Protein AF-A0A3A5V3U9-F1 (afdb_monomer_lite)

Sequence (106 aa):
MSIRIDMHNLTNVIGVVDAALELADHHSVRFIVGQGVSSSRQPELRAKVLQRIEEKVNVSRRKRSAKSIEVSPEPTVKYVDQQRKINRAILILLPIFSFFAWLEMR

pLDDT: mean 90.98, std 7.72, range [61.06, 97.0]

Radius of gyration: 20.02 Å; chains: 1; bounding box: 52×37×43 Å

Foldseek 3Di:
DEAEDEQPPDPCSLVVLVVVVVVQQPHKYKYFQAQLDPPDPHNCSVVVSVVSCPVPDDPVQWDDDNGIIIGHHDCPPVNVVVVVVVVVVCVVVVVVVVVVVVVVVD

Secondary structure (DSSP, 8-state):
-EEEEE-TT-S-HHHHHHHHHHHTTTSEEEEE-----TTSSSTTHHHHHHHHHHHHS-GGGEEE-SSEEEEPPP--HHHHHHHHHHHHHHHHHHHHHHHHHHHHT-

Structure (mmCIF, N/CA/C/O backbone):
data_AF-A0A3A5V3U9-F1
#
_entry.id   AF-A0A3A5V3U9-F1
#
loop_
_atom_site.group_PDB
_atom_site.id
_atom_site.type_symbol
_atom_site.label_atom_id
_atom_site.label_alt_id
_atom_site.label_comp_id
_atom_site.label_asym_id
_atom_site.label_entity_id
_atom_site.label_seq_id
_atom_site.pdbx_PDB_ins_code
_atom_site.Cartn_x
_atom_site.Cartn_y
_atom_site.Cartn_z
_atom_site.occupancy
_atom_site.B_iso_or_equiv
_atom_site.auth_seq_id
_atom_site.auth_comp_id
_atom_site.auth_asym_id
_atom_site.auth_atom_id
_atom_site.pdbx_PDB_model_num
ATOM 1 N N . MET A 1 1 ? -4.698 5.216 -13.455 1.00 61.06 1 MET A N 1
ATOM 2 C CA . MET A 1 1 ? -5.761 5.774 -12.588 1.00 61.06 1 MET A CA 1
ATOM 3 C C . MET A 1 1 ? -5.468 5.356 -11.155 1.00 61.06 1 MET A C 1
ATOM 5 O O . MET A 1 1 ? -4.997 4.240 -10.969 1.00 61.06 1 MET A O 1
ATOM 9 N N . SER A 1 2 ? -5.656 6.246 -10.176 1.00 83.38 2 SER A N 1
ATOM 10 C CA . SER A 1 2 ? -5.443 5.932 -8.756 1.00 83.38 2 SER A CA 1
ATOM 11 C C . SER A 1 2 ? -6.764 6.055 -8.006 1.00 83.38 2 SER A C 1
ATOM 13 O O . SER A 1 2 ? -7.430 7.085 -8.100 1.00 83.38 2 SER A O 1
ATOM 15 N N . ILE A 1 3 ? -7.146 4.995 -7.299 1.00 93.25 3 ILE A N 1
ATOM 16 C CA . ILE A 1 3 ? -8.371 4.919 -6.504 1.00 93.25 3 ILE A CA 1
ATOM 17 C C . ILE A 1 3 ? -8.048 5.405 -5.096 1.00 93.25 3 ILE A C 1
ATOM 19 O O . ILE A 1 3 ? -7.104 4.927 -4.473 1.00 93.25 3 ILE A O 1
ATOM 23 N N . ARG A 1 4 ? -8.827 6.354 -4.577 1.00 95.69 4 ARG A N 1
ATOM 24 C CA . ARG A 1 4 ? -8.670 6.878 -3.217 1.00 95.69 4 ARG A CA 1
ATOM 25 C C . ARG A 1 4 ? -9.848 6.439 -2.359 1.00 95.69 4 ARG A C 1
ATOM 27 O O . ARG A 1 4 ? -10.984 6.741 -2.703 1.00 95.69 4 ARG A O 1
ATOM 34 N N . ILE A 1 5 ? -9.563 5.791 -1.234 1.00 95.75 5 ILE A N 1
ATOM 35 C CA . ILE A 1 5 ? -10.575 5.286 -0.300 1.00 95.75 5 ILE A CA 1
ATOM 36 C C . ILE A 1 5 ? -10.361 5.957 1.053 1.00 95.75 5 ILE A C 1
ATOM 38 O O . ILE A 1 5 ? -9.282 5.844 1.641 1.00 95.75 5 ILE A O 1
ATOM 42 N N . ASP A 1 6 ? -11.370 6.683 1.533 1.00 95.56 6 ASP A N 1
ATOM 43 C CA . ASP A 1 6 ? -11.368 7.194 2.902 1.00 95.56 6 ASP A CA 1
ATOM 44 C C . ASP A 1 6 ? -11.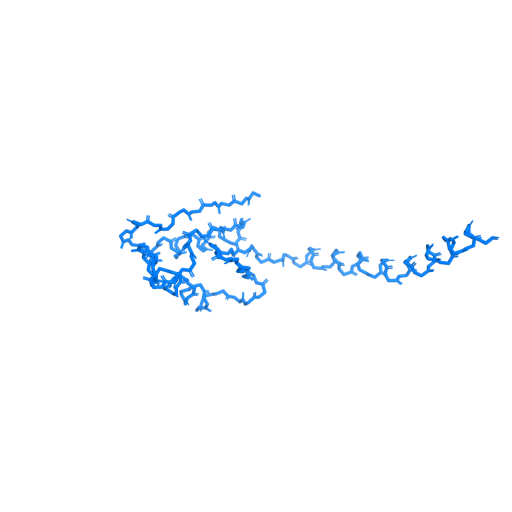786 6.088 3.868 1.00 95.56 6 ASP A C 1
ATOM 46 O O . ASP A 1 6 ? -12.853 5.498 3.715 1.00 95.56 6 ASP A O 1
ATOM 50 N N . MET A 1 7 ? -10.916 5.777 4.829 1.00 96.19 7 MET A N 1
ATOM 51 C CA . MET A 1 7 ? -11.123 4.658 5.744 1.00 96.19 7 MET A CA 1
ATOM 52 C C . MET A 1 7 ? -11.801 5.072 7.052 1.00 96.19 7 MET A C 1
ATOM 54 O O . MET A 1 7 ? -12.164 4.209 7.854 1.00 96.19 7 MET A O 1
ATOM 58 N N . HIS A 1 8 ? -11.955 6.374 7.299 1.00 94.12 8 HIS A N 1
ATOM 59 C CA . HIS A 1 8 ? -12.517 6.851 8.555 1.00 94.12 8 HIS A CA 1
ATOM 60 C C . HIS A 1 8 ? -14.009 6.527 8.647 1.00 94.12 8 HIS A C 1
ATOM 62 O O . HIS A 1 8 ? -14.750 6.634 7.674 1.00 94.12 8 HIS A O 1
ATOM 68 N N . ASN A 1 9 ? -14.459 6.172 9.851 1.00 92.31 9 ASN A N 1
ATOM 69 C CA . ASN A 1 9 ? -15.847 5.785 10.151 1.00 92.31 9 ASN A CA 1
ATOM 70 C C . ASN A 1 9 ? -16.352 4.510 9.444 1.00 92.31 9 ASN A C 1
ATOM 72 O O . ASN A 1 9 ? -17.526 4.173 9.586 1.00 92.31 9 ASN A O 1
ATOM 76 N N . LEU A 1 10 ? -15.498 3.773 8.726 1.00 93.69 10 LEU A N 1
ATOM 77 C CA . LEU A 1 10 ? -15.875 2.467 8.194 1.00 93.69 10 LEU A CA 1
ATOM 78 C C . LEU A 1 10 ? -16.086 1.467 9.334 1.00 93.69 10 LEU A C 1
ATOM 80 O O . LEU A 1 10 ? -15.250 1.332 10.227 1.00 93.69 10 LEU A O 1
ATOM 84 N N . THR A 1 11 ? -17.185 0.720 9.267 1.00 91.88 11 THR A N 1
ATOM 85 C CA . THR A 1 11 ? -17.503 -0.349 10.224 1.00 91.88 11 THR A CA 1
ATOM 86 C C . THR A 1 11 ? -16.720 -1.629 9.926 1.00 91.88 11 THR A C 1
ATOM 88 O O . THR A 1 11 ? -16.242 -2.289 10.845 1.00 91.88 11 THR A O 1
ATOM 91 N N . ASN A 1 12 ? -16.510 -1.948 8.642 1.00 95.25 12 ASN A N 1
ATOM 92 C CA . ASN A 1 12 ? -15.741 -3.109 8.185 1.00 95.25 12 ASN A CA 1
ATOM 93 C C . ASN A 1 12 ? -14.448 -2.701 7.457 1.00 95.25 12 ASN A C 1
ATOM 95 O O . ASN A 1 12 ? -14.317 -2.844 6.243 1.00 95.25 12 ASN A O 1
ATOM 99 N N . VAL A 1 13 ? -13.471 -2.195 8.214 1.00 95.38 13 VAL A N 1
ATOM 100 C CA . VAL A 1 13 ? -12.165 -1.768 7.677 1.00 95.38 13 VAL A CA 1
ATOM 101 C C . VAL A 1 13 ? -11.451 -2.901 6.931 1.00 95.38 13 VAL A C 1
ATOM 103 O O . VAL A 1 13 ? -10.936 -2.679 5.841 1.00 95.38 13 VAL A O 1
ATOM 106 N N . ILE A 1 14 ? -11.423 -4.113 7.498 1.00 96.06 14 ILE A N 1
ATOM 107 C CA . ILE A 1 14 ? -10.674 -5.243 6.924 1.00 96.06 14 ILE A CA 1
ATOM 108 C C . ILE A 1 14 ? -11.305 -5.715 5.614 1.00 96.06 14 ILE A C 1
ATOM 110 O O . ILE A 1 14 ? -10.585 -5.895 4.639 1.00 96.06 14 ILE A O 1
ATOM 114 N N . GLY A 1 15 ? -12.633 -5.844 5.566 1.00 96.31 15 GLY A N 1
ATOM 115 C CA . GLY A 1 15 ? -13.340 -6.230 4.345 1.00 96.31 15 GLY A CA 1
ATOM 116 C C . GLY A 1 15 ? -13.142 -5.226 3.211 1.00 96.31 15 GLY A C 1
ATOM 117 O O . GLY A 1 15 ? -12.932 -5.628 2.071 1.00 96.31 15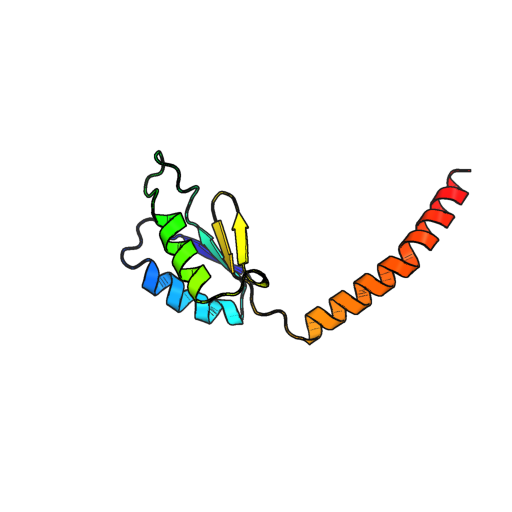 GLY A O 1
ATOM 118 N N . VAL A 1 16 ? -13.127 -3.924 3.521 1.00 96.44 16 VAL A N 1
ATOM 119 C CA . VAL A 1 16 ? -12.834 -2.888 2.517 1.00 96.44 16 VAL A CA 1
ATOM 120 C C . VAL A 1 16 ? -11.391 -2.973 2.032 1.00 96.44 16 VAL A C 1
ATOM 122 O O . VAL A 1 16 ? -11.165 -2.865 0.831 1.00 96.44 16 VAL A O 1
ATOM 125 N N . VAL A 1 17 ? -10.416 -3.192 2.923 1.00 96.81 17 VAL A N 1
ATOM 126 C CA . VAL A 1 17 ? -9.021 -3.412 2.505 1.00 96.81 17 VAL A CA 1
ATOM 127 C C . VAL A 1 17 ? -8.930 -4.632 1.595 1.00 96.81 17 VAL A C 1
ATOM 129 O O . VAL A 1 17 ? -8.328 -4.537 0.534 1.00 96.81 17 VAL A O 1
ATOM 132 N N . ASP A 1 18 ? -9.560 -5.744 1.963 1.00 96.25 18 ASP A N 1
ATOM 133 C CA . ASP A 1 18 ? -9.505 -6.985 1.193 1.00 96.25 18 ASP A CA 1
ATOM 134 C C . ASP A 1 18 ? -10.087 -6.828 -0.214 1.00 96.25 18 ASP A C 1
ATOM 136 O O . ASP A 1 18 ? -9.400 -7.147 -1.181 1.00 96.25 18 ASP A O 1
ATOM 140 N N . ALA A 1 19 ? -11.284 -6.252 -0.339 1.00 94.88 19 ALA A N 1
ATOM 141 C CA . ALA A 1 19 ? -11.898 -5.986 -1.640 1.00 94.88 19 ALA A CA 1
ATOM 142 C C . ALA A 1 19 ? -11.086 -4.977 -2.470 1.00 94.88 19 ALA A C 1
ATOM 144 O O . ALA A 1 19 ? -10.941 -5.101 -3.683 1.00 94.88 19 ALA A O 1
ATOM 145 N N . ALA A 1 20 ? -10.519 -3.961 -1.820 1.00 94.81 20 ALA A N 1
ATOM 146 C CA . ALA A 1 20 ? -9.713 -2.959 -2.500 1.00 94.81 20 ALA A CA 1
ATOM 147 C C . ALA A 1 20 ? -8.356 -3.503 -2.972 1.00 94.81 20 ALA A C 1
ATOM 149 O O . ALA A 1 20 ? -7.807 -2.996 -3.948 1.00 94.81 20 ALA A O 1
ATOM 150 N N . LEU A 1 21 ? -7.808 -4.523 -2.306 1.00 94.25 21 LEU A N 1
ATOM 151 C CA . LEU A 1 21 ? -6.574 -5.175 -2.739 1.00 94.25 21 LEU A CA 1
ATOM 152 C C . LEU A 1 21 ? -6.752 -5.946 -4.052 1.00 94.25 21 LEU A C 1
ATOM 154 O O . LEU A 1 21 ? -5.815 -5.961 -4.840 1.00 94.25 21 LEU A O 1
ATOM 158 N N . GLU A 1 22 ? -7.940 -6.482 -4.342 1.00 92.44 22 GLU A N 1
ATOM 159 C CA . GLU A 1 22 ? -8.238 -7.080 -5.657 1.00 92.44 22 GLU A CA 1
ATOM 160 C C . GLU A 1 22 ? -8.154 -6.029 -6.777 1.00 92.44 22 GLU A C 1
ATOM 162 O O . GLU A 1 22 ? -7.592 -6.261 -7.845 1.00 92.44 22 GLU A O 1
ATOM 167 N N . LEU A 1 23 ? -8.626 -4.807 -6.509 1.00 90.69 23 LEU A N 1
ATOM 168 C CA . LEU A 1 23 ? -8.480 -3.680 -7.440 1.00 90.69 23 LEU A CA 1
ATOM 169 C C . LEU A 1 23 ? -7.021 -3.222 -7.571 1.00 90.69 23 LEU A C 1
ATOM 171 O O . LEU A 1 23 ? -6.634 -2.652 -8.599 1.00 90.69 23 LEU A O 1
ATOM 175 N N . ALA A 1 24 ? -6.213 -3.468 -6.536 1.00 90.19 24 ALA A N 1
ATOM 176 C CA . ALA A 1 24 ? -4.819 -3.060 -6.477 1.00 90.19 24 ALA A CA 1
ATOM 177 C C . ALA A 1 24 ? -3.908 -3.846 -7.429 1.00 90.19 24 ALA A C 1
ATOM 179 O O . ALA A 1 24 ? -2.749 -3.467 -7.589 1.00 90.19 24 ALA A O 1
ATOM 180 N N . ASP A 1 25 ? -4.409 -4.899 -8.079 1.00 85.56 25 ASP A N 1
ATOM 181 C CA . ASP A 1 25 ? -3.694 -5.625 -9.133 1.00 85.56 25 ASP A CA 1
ATOM 182 C C . ASP A 1 25 ? -3.747 -4.909 -10.487 1.00 85.56 25 ASP A C 1
ATOM 184 O O . ASP A 1 25 ? -2.848 -5.064 -11.315 1.00 85.56 25 ASP A O 1
ATOM 188 N N . HIS A 1 26 ? -4.746 -4.048 -10.693 1.00 86.62 26 HIS A N 1
ATOM 189 C CA . HIS A 1 26 ? -4.928 -3.309 -11.944 1.00 86.62 26 HIS A CA 1
ATOM 190 C C . HIS A 1 26 ? -4.691 -1.803 -11.794 1.00 86.62 26 HIS A C 1
ATOM 192 O O . HIS A 1 26 ? -4.293 -1.125 -12.749 1.00 86.62 26 HIS A O 1
ATOM 198 N N . HIS A 1 27 ? -4.934 -1.251 -10.607 1.00 89.81 27 HIS A N 1
ATOM 199 C CA . HIS A 1 27 ? -4.892 0.185 -10.351 1.00 89.81 27 HIS A CA 1
ATOM 200 C C . HIS A 1 27 ? -4.182 0.489 -9.035 1.00 89.81 27 HIS A C 1
ATOM 202 O O . HIS A 1 27 ? -4.212 -0.304 -8.108 1.00 89.81 27 HIS A O 1
ATOM 208 N N . SER A 1 28 ? -3.557 1.660 -8.910 1.00 92.25 28 SER A N 1
ATOM 209 C CA . SER A 1 28 ? -2.989 2.058 -7.617 1.00 92.25 28 SER A CA 1
ATOM 210 C C . SER A 1 28 ? -4.110 2.441 -6.656 1.00 92.25 28 SER A C 1
ATOM 212 O O . SER A 1 28 ? -4.895 3.340 -6.960 1.00 92.25 28 SER A O 1
ATOM 214 N N . VAL A 1 29 ? -4.160 1.824 -5.480 1.00 96.00 29 VAL A N 1
ATOM 215 C CA . VAL A 1 29 ? -5.168 2.103 -4.452 1.00 96.00 29 VAL A CA 1
ATOM 216 C C . VAL A 1 29 ? -4.524 2.815 -3.271 1.00 96.00 29 VAL A C 1
ATOM 218 O O . VAL A 1 29 ? -3.546 2.342 -2.702 1.00 96.00 29 VAL A O 1
ATOM 221 N N . ARG A 1 30 ? -5.083 3.959 -2.875 1.00 96.75 30 ARG A N 1
ATOM 222 C CA . ARG A 1 30 ? -4.624 4.782 -1.756 1.00 96.75 30 ARG A CA 1
ATOM 223 C C . ARG A 1 30 ? -5.668 4.816 -0.646 1.00 96.75 30 ARG A C 1
ATOM 225 O O . ARG A 1 30 ? -6.712 5.454 -0.778 1.00 96.75 30 ARG A O 1
ATOM 232 N N . PHE A 1 31 ? -5.323 4.213 0.482 1.00 97.00 31 PHE A N 1
ATOM 233 C CA . PHE A 1 31 ? -6.098 4.209 1.716 1.00 97.00 31 PHE A CA 1
ATOM 234 C C . PHE A 1 31 ? -5.769 5.447 2.554 1.00 97.00 31 PHE A C 1
ATOM 236 O O . PHE A 1 31 ? -4.606 5.689 2.896 1.00 97.00 31 PHE A O 1
ATOM 243 N N . ILE A 1 32 ? -6.779 6.243 2.903 1.00 96.75 32 ILE A N 1
ATOM 244 C CA . ILE A 1 32 ? -6.634 7.419 3.767 1.00 96.75 32 ILE A CA 1
ATOM 245 C C . ILE A 1 32 ? -6.955 7.013 5.200 1.00 96.75 32 ILE A C 1
ATOM 247 O O . ILE A 1 32 ? -8.101 6.733 5.530 1.00 96.75 32 ILE A O 1
ATOM 251 N N . VAL A 1 33 ? -5.922 6.975 6.041 1.00 95.88 33 VAL A N 1
ATOM 252 C CA . VAL A 1 33 ? -5.974 6.389 7.397 1.00 95.88 33 VAL A CA 1
ATOM 253 C C . VAL A 1 33 ? -5.517 7.353 8.495 1.00 95.88 33 VAL A C 1
ATOM 255 O O . VAL A 1 33 ? -5.494 6.999 9.669 1.00 95.88 33 VAL A O 1
ATOM 258 N N . GLY A 1 34 ? -5.097 8.565 8.118 1.00 93.19 34 GLY A N 1
ATOM 259 C CA . GLY A 1 34 ? -4.553 9.544 9.056 1.00 93.19 34 GLY A CA 1
ATOM 260 C C . GLY A 1 34 ? -3.152 9.186 9.573 1.00 93.19 34 GLY A C 1
ATOM 261 O O . GLY A 1 34 ? -2.457 8.318 9.032 1.00 93.19 34 GLY A O 1
ATOM 262 N N . GLN A 1 35 ? -2.704 9.922 10.595 1.00 91.94 35 GLN A N 1
ATOM 263 C CA . GLN A 1 35 ? -1.360 9.772 11.169 1.00 91.94 35 GLN A CA 1
ATOM 264 C C . GLN A 1 35 ? -1.255 8.632 12.188 1.00 91.94 35 GLN A C 1
ATOM 266 O O . GLN A 1 35 ? -0.159 8.124 12.391 1.00 91.94 35 GLN A O 1
ATOM 271 N N . GLY A 1 36 ? -2.370 8.199 12.786 1.00 89.69 36 GLY A N 1
ATOM 272 C CA . GLY A 1 36 ? -2.368 7.137 13.798 1.00 89.69 36 GLY A CA 1
ATOM 273 C C . GLY A 1 36 ? -1.721 7.544 15.128 1.00 89.69 36 GLY A C 1
ATOM 274 O O . GLY A 1 36 ? -1.243 6.690 15.863 1.00 89.69 36 GLY A O 1
ATOM 275 N N . VAL A 1 37 ? -1.664 8.845 15.430 1.00 91.75 37 VAL A N 1
ATOM 276 C CA . VAL A 1 37 ? -1.200 9.359 16.732 1.00 91.75 37 VAL A CA 1
ATOM 277 C C . VAL A 1 37 ? -2.325 9.297 17.765 1.00 91.75 37 VAL A C 1
ATOM 279 O O . VAL A 1 37 ? -3.494 9.335 17.381 1.00 91.75 37 VAL A O 1
ATOM 282 N N . SER A 1 38 ? -1.994 9.257 19.058 1.00 89.25 38 SER A N 1
ATOM 283 C CA . SER A 1 38 ? -2.965 9.149 20.166 1.00 89.25 38 SER A CA 1
ATOM 284 C C . SER A 1 38 ? -4.037 10.245 20.171 1.00 89.25 38 SER A C 1
ATOM 286 O O . SER A 1 38 ? -5.161 9.992 20.585 1.00 89.25 38 SER A O 1
ATOM 288 N N . SER A 1 39 ? -3.724 11.437 19.654 1.00 89.50 39 SER A N 1
ATOM 289 C CA . SER A 1 39 ? -4.669 12.552 19.498 1.00 89.50 39 SER A CA 1
ATOM 290 C C . SER A 1 39 ? -5.605 12.434 18.284 1.00 89.50 39 SER A C 1
ATOM 292 O O . SER A 1 39 ? -6.452 13.299 18.068 1.00 89.50 39 SER A O 1
ATOM 294 N N . SER A 1 40 ? -5.460 11.394 17.457 1.00 88.12 40 SER A N 1
ATOM 295 C CA . SER A 1 40 ? -6.322 11.168 16.291 1.00 88.12 40 SER A CA 1
ATOM 296 C C . SER A 1 40 ? -7.699 10.663 16.716 1.00 88.12 40 SER A C 1
ATOM 298 O O . SER A 1 40 ? -7.830 9.952 17.704 1.00 88.12 40 SER A O 1
ATOM 300 N N . ARG A 1 41 ? -8.727 10.914 15.896 1.00 87.50 41 ARG A N 1
ATOM 301 C CA . ARG A 1 41 ? -10.077 10.362 16.117 1.00 87.50 41 ARG A CA 1
ATOM 302 C C . ARG A 1 41 ? -10.107 8.825 16.130 1.00 87.50 41 ARG A C 1
ATOM 304 O O . ARG A 1 41 ? -10.922 8.239 16.829 1.00 87.50 41 ARG A O 1
ATOM 311 N N . GLN A 1 42 ? -9.250 8.180 15.333 1.00 92.00 42 GLN A N 1
ATOM 312 C CA . GLN A 1 42 ? -9.121 6.719 15.247 1.00 92.00 42 GLN A CA 1
ATOM 313 C C . GLN A 1 42 ? -7.631 6.322 15.182 1.00 92.00 42 GLN A C 1
ATOM 315 O O . GLN A 1 42 ? -7.125 6.038 14.094 1.00 92.00 42 GLN A O 1
ATOM 320 N N . PRO A 1 43 ? -6.895 6.334 16.311 1.00 92.12 43 PRO A N 1
ATOM 321 C CA . PRO A 1 43 ? -5.443 6.108 16.325 1.00 92.12 43 PRO A CA 1
ATOM 322 C C . PRO A 1 43 ? -5.029 4.738 15.766 1.00 92.12 43 PRO A C 1
ATOM 324 O O . PRO A 1 43 ? -4.044 4.622 15.040 1.00 92.12 43 PRO A O 1
ATOM 327 N N . GLU A 1 44 ? -5.830 3.707 16.032 1.00 94.31 44 GLU A N 1
ATOM 328 C CA . GLU A 1 44 ? -5.543 2.317 15.653 1.00 94.31 44 GLU A CA 1
ATOM 329 C C . GLU A 1 44 ? -5.770 2.017 14.164 1.00 94.31 44 GLU A C 1
ATOM 331 O O . GLU A 1 44 ? -5.251 1.029 13.640 1.00 94.31 44 GLU A O 1
ATOM 336 N N . LEU A 1 45 ? -6.521 2.871 13.454 1.00 95.50 45 LEU A N 1
ATOM 337 C CA . LEU A 1 45 ? -6.932 2.638 12.065 1.00 95.50 45 LEU A CA 1
ATOM 338 C C . LEU A 1 45 ? -5.729 2.399 11.150 1.00 95.50 45 LEU A C 1
ATOM 340 O O . LEU A 1 45 ? -5.719 1.468 10.344 1.00 95.50 45 LEU A O 1
ATOM 344 N N . ARG A 1 46 ? -4.694 3.230 11.303 1.00 95.38 46 ARG A N 1
ATOM 345 C CA . ARG A 1 46 ? -3.476 3.145 10.500 1.00 95.38 46 ARG A CA 1
ATOM 346 C C . ARG A 1 46 ? -2.764 1.813 10.703 1.00 95.38 46 ARG A C 1
ATOM 348 O O . ARG A 1 46 ? -2.389 1.192 9.714 1.00 95.38 46 ARG A O 1
ATOM 355 N N . ALA A 1 47 ? -2.582 1.391 11.953 1.00 95.00 47 ALA A N 1
ATOM 356 C CA . ALA A 1 47 ? -1.903 0.141 12.277 1.00 95.00 47 ALA A CA 1
ATOM 357 C C . ALA A 1 47 ? -2.686 -1.063 11.740 1.00 95.00 47 ALA A C 1
ATOM 359 O O . ALA A 1 47 ? -2.111 -1.913 11.067 1.00 95.00 47 ALA A O 1
ATOM 360 N N . LYS A 1 48 ? -4.011 -1.071 11.930 1.00 95.75 48 LYS A N 1
ATOM 361 C CA . LYS A 1 48 ? -4.902 -2.142 11.467 1.00 95.75 48 LYS A CA 1
ATOM 362 C C . LYS A 1 48 ? -4.884 -2.314 9.945 1.00 95.75 48 LYS A C 1
ATOM 364 O O . LYS A 1 48 ? -4.756 -3.428 9.447 1.00 95.75 48 LYS A O 1
ATOM 369 N N . VAL A 1 49 ? -4.985 -1.210 9.201 1.00 96.69 49 VAL A N 1
ATOM 370 C CA . VAL A 1 49 ? -4.911 -1.227 7.728 1.00 96.69 49 VAL A CA 1
ATOM 371 C C . VAL A 1 49 ? -3.517 -1.642 7.265 1.00 96.69 49 VAL A C 1
ATOM 373 O O . VAL A 1 49 ? -3.390 -2.447 6.345 1.00 96.69 49 VAL A O 1
ATOM 376 N N . LEU A 1 50 ? -2.470 -1.117 7.906 1.00 95.81 50 LEU A N 1
ATOM 377 C CA . LEU A 1 50 ? -1.097 -1.431 7.542 1.00 95.81 50 LEU A CA 1
ATOM 378 C C . LEU A 1 50 ? -0.788 -2.917 7.725 1.00 95.81 50 LEU A C 1
ATOM 380 O O . LEU A 1 50 ? -0.316 -3.536 6.779 1.00 95.81 50 LEU A O 1
ATOM 384 N N . GLN A 1 51 ? -1.098 -3.477 8.894 1.00 96.50 51 GLN A N 1
ATOM 385 C CA . GLN A 1 51 ? -0.885 -4.889 9.200 1.00 96.50 51 GLN A CA 1
ATOM 386 C C . GLN A 1 51 ? -1.590 -5.779 8.174 1.00 96.50 51 GLN A C 1
ATOM 388 O O . GLN A 1 51 ? -0.978 -6.680 7.605 1.00 96.50 51 GLN A O 1
ATOM 393 N N . ARG A 1 52 ? -2.851 -5.463 7.851 1.00 96.44 52 ARG A N 1
ATOM 394 C CA . ARG A 1 52 ? -3.617 -6.244 6.879 1.00 96.44 52 ARG A CA 1
ATOM 395 C C . ARG A 1 52 ? -3.011 -6.219 5.474 1.00 96.44 52 ARG A C 1
ATOM 397 O O . ARG A 1 52 ? -2.982 -7.240 4.793 1.00 96.44 52 ARG A O 1
ATOM 404 N N . ILE A 1 53 ? -2.521 -5.060 5.035 1.00 96.00 53 ILE A N 1
ATOM 405 C CA . ILE A 1 53 ? -1.814 -4.934 3.753 1.00 96.00 53 ILE A CA 1
ATOM 406 C C . ILE A 1 53 ? -0.484 -5.694 3.805 1.00 96.00 53 ILE A C 1
ATOM 408 O O . ILE A 1 53 ? -0.085 -6.303 2.814 1.00 96.00 53 ILE A O 1
ATOM 412 N N . GLU A 1 54 ? 0.216 -5.661 4.939 1.00 95.00 54 GLU A N 1
ATOM 413 C CA . GLU A 1 54 ? 1.519 -6.303 5.087 1.00 95.00 54 GLU A CA 1
ATOM 414 C C . GLU A 1 54 ? 1.469 -7.829 4.982 1.00 95.00 54 GLU A C 1
ATOM 416 O O . GLU A 1 54 ? 2.398 -8.407 4.424 1.00 95.00 54 GLU A O 1
ATOM 421 N N . GLU A 1 55 ? 0.379 -8.451 5.432 1.00 95.31 55 GLU A N 1
ATOM 422 C CA . GLU A 1 55 ? 0.130 -9.895 5.312 1.00 95.31 55 GLU A CA 1
ATOM 423 C C . GLU A 1 55 ? -0.022 -10.370 3.860 1.00 95.31 55 GLU A C 1
ATOM 425 O O . GLU A 1 55 ? 0.267 -11.524 3.552 1.00 95.31 55 GLU A O 1
ATOM 430 N N . LYS A 1 56 ? -0.507 -9.498 2.968 1.00 92.62 56 LYS A N 1
ATOM 431 C CA . LYS A 1 56 ? -0.921 -9.872 1.606 1.00 92.62 56 LYS A CA 1
ATOM 432 C C . LYS A 1 56 ? -0.032 -9.312 0.504 1.00 92.62 56 LYS A C 1
ATOM 434 O O . LYS A 1 56 ? 0.005 -9.862 -0.590 1.00 92.62 56 LYS A O 1
ATOM 439 N N . VAL A 1 57 ? 0.649 -8.197 0.760 1.00 92.38 57 VAL A N 1
ATOM 440 C CA . VAL A 1 57 ? 1.317 -7.411 -0.280 1.00 92.38 57 VAL A CA 1
ATOM 441 C C . VAL A 1 57 ? 2.788 -7.209 0.056 1.00 92.38 57 VAL A C 1
ATOM 443 O O . VAL A 1 57 ? 3.138 -6.712 1.129 1.00 92.38 57 VAL A O 1
ATOM 446 N N . ASN A 1 58 ? 3.661 -7.512 -0.906 1.00 89.75 58 ASN A N 1
ATOM 447 C CA . ASN A 1 58 ? 5.104 -7.303 -0.793 1.00 89.75 58 ASN A CA 1
ATOM 448 C C . ASN A 1 58 ? 5.461 -5.807 -0.645 1.00 89.75 58 ASN A C 1
ATOM 450 O O . ASN A 1 58 ? 4.800 -4.930 -1.201 1.00 89.75 58 ASN A O 1
ATOM 454 N N . VAL A 1 59 ? 6.548 -5.503 0.071 1.00 88.75 59 VAL A N 1
ATOM 455 C CA . VAL A 1 59 ? 7.037 -4.138 0.316 1.00 88.75 59 VAL A CA 1
ATOM 456 C C . VAL A 1 59 ? 7.250 -3.314 -0.948 1.00 88.75 59 VAL A C 1
ATOM 458 O O . VAL A 1 59 ? 6.962 -2.122 -0.925 1.00 88.75 59 VAL A O 1
ATOM 461 N N . SER A 1 60 ? 7.663 -3.936 -2.053 1.00 86.50 60 SER A N 1
ATOM 462 C CA . SER A 1 60 ? 7.911 -3.258 -3.332 1.00 86.50 60 SER A CA 1
ATOM 463 C C . SER A 1 60 ? 6.671 -2.583 -3.930 1.00 86.50 60 SER A C 1
ATOM 465 O O . SER A 1 60 ? 6.800 -1.585 -4.635 1.00 86.50 60 SER A O 1
ATOM 467 N N . ARG A 1 61 ? 5.470 -3.092 -3.629 1.00 89.12 61 ARG A N 1
ATOM 468 C CA . ARG A 1 61 ? 4.190 -2.540 -4.102 1.00 89.12 61 ARG A CA 1
ATOM 469 C C . ARG A 1 61 ? 3.601 -1.496 -3.155 1.00 89.12 61 ARG A C 1
ATOM 471 O O . ARG A 1 61 ? 2.605 -0.867 -3.495 1.00 89.12 61 ARG A O 1
ATOM 478 N N . ARG A 1 62 ? 4.170 -1.313 -1.960 1.00 93.06 62 ARG A N 1
ATOM 479 C CA . ARG A 1 62 ? 3.594 -0.474 -0.899 1.00 93.06 62 ARG A CA 1
ATOM 480 C C . ARG A 1 62 ? 4.324 0.860 -0.813 1.00 93.06 62 ARG A C 1
ATOM 482 O O . ARG A 1 62 ? 5.542 0.901 -0.677 1.00 93.06 62 ARG A O 1
ATOM 489 N N . LYS A 1 63 ? 3.579 1.960 -0.758 1.00 93.06 63 LYS A N 1
ATOM 490 C CA . LYS A 1 63 ? 4.110 3.294 -0.464 1.00 93.06 63 LYS A CA 1
ATOM 491 C C . LYS A 1 63 ? 3.389 3.885 0.739 1.00 93.06 63 LYS A C 1
ATOM 493 O O . LYS A 1 63 ? 2.166 3.945 0.782 1.00 93.06 63 LYS A O 1
ATOM 498 N N . ARG A 1 64 ? 4.148 4.332 1.738 1.00 93.38 64 ARG A N 1
ATOM 499 C CA . ARG A 1 64 ? 3.598 4.939 2.958 1.00 93.38 64 ARG A CA 1
ATOM 500 C C . ARG A 1 64 ? 3.796 6.444 2.916 1.00 93.38 64 ARG A C 1
ATOM 502 O O . ARG A 1 64 ? 4.857 6.928 2.540 1.00 93.38 64 ARG A O 1
ATOM 509 N N . SER A 1 65 ? 2.779 7.175 3.342 1.00 93.75 65 SER A N 1
ATOM 510 C CA . SER A 1 65 ? 2.837 8.611 3.590 1.00 93.75 65 SER A CA 1
ATOM 511 C C . SER A 1 65 ? 2.328 8.907 5.003 1.00 93.75 65 SER A C 1
ATOM 513 O O . SER A 1 65 ? 1.779 8.035 5.685 1.00 93.75 65 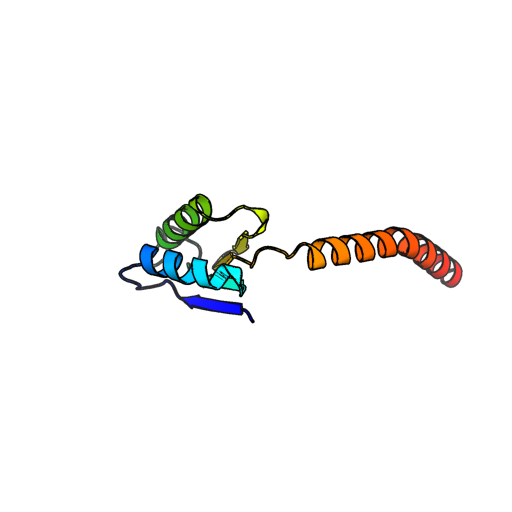SER A O 1
ATOM 515 N N . ALA A 1 66 ? 2.482 10.147 5.462 1.00 90.69 66 ALA A N 1
ATOM 516 C CA . ALA A 1 66 ? 2.067 10.566 6.797 1.00 90.69 66 ALA A CA 1
ATOM 517 C C . ALA A 1 66 ? 0.577 10.300 7.069 1.00 90.69 66 A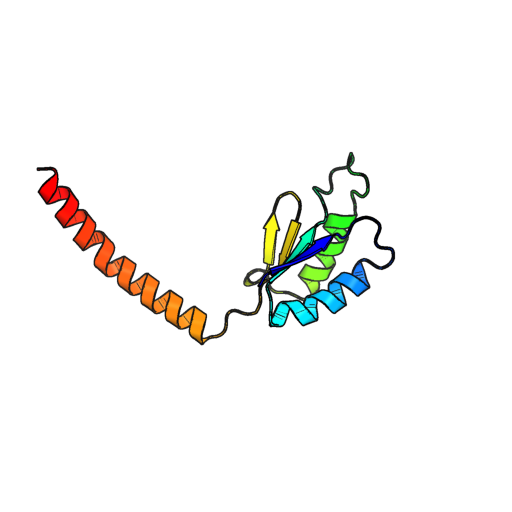LA A C 1
ATOM 519 O O . ALA A 1 66 ? 0.227 9.949 8.185 1.00 90.69 66 ALA A O 1
ATOM 520 N N . LYS A 1 67 ? -0.301 10.413 6.062 1.00 94.00 67 LYS A N 1
ATOM 521 C CA . LYS A 1 67 ? -1.763 10.251 6.227 1.00 94.00 67 LYS A CA 1
ATOM 522 C C . LYS A 1 67 ? -2.391 9.143 5.378 1.00 94.00 67 LYS A C 1
ATOM 524 O O . LYS A 1 67 ? -3.611 8.993 5.373 1.00 94.00 67 LYS A O 1
ATOM 529 N N . SER A 1 68 ? -1.584 8.403 4.622 1.00 95.88 68 SER A N 1
ATOM 530 C CA . SER A 1 68 ? -2.091 7.392 3.695 1.00 95.88 68 SER A CA 1
ATOM 531 C C . SER A 1 68 ? -1.135 6.225 3.500 1.00 95.88 68 SER A C 1
ATOM 533 O O . SER A 1 68 ? 0.071 6.342 3.736 1.00 95.88 68 SER A O 1
ATOM 535 N N . ILE A 1 69 ? -1.704 5.109 3.062 1.00 96.19 69 ILE A N 1
ATOM 536 C CA . ILE A 1 69 ? -0.990 3.911 2.632 1.00 96.19 69 ILE A CA 1
ATOM 537 C C . ILE A 1 69 ? -1.463 3.622 1.210 1.00 96.19 69 ILE A C 1
ATOM 539 O O . ILE A 1 69 ? -2.661 3.570 0.957 1.00 96.19 69 ILE A O 1
ATOM 543 N N . GLU A 1 70 ? -0.535 3.491 0.276 1.00 95.56 70 GLU A N 1
ATOM 544 C CA . GLU A 1 70 ? -0.813 3.242 -1.133 1.00 95.56 70 GLU A CA 1
ATOM 545 C C . GLU A 1 70 ? -0.257 1.882 -1.543 1.00 95.56 70 GLU A C 1
ATOM 547 O O . GLU A 1 70 ? 0.851 1.513 -1.151 1.00 95.56 70 GLU A O 1
ATOM 552 N N . VAL A 1 71 ? -1.041 1.145 -2.321 1.00 95.31 71 VAL A N 1
ATOM 553 C CA . VAL A 1 71 ? -0.672 -0.133 -2.917 1.00 95.31 71 VAL A CA 1
ATOM 554 C C . VAL A 1 71 ? -0.753 0.019 -4.426 1.00 95.31 71 VAL A C 1
ATOM 556 O O . VAL A 1 71 ? -1.797 0.369 -4.969 1.00 95.31 71 VAL A O 1
ATOM 559 N N . SER A 1 72 ? 0.366 -0.215 -5.092 1.00 91.69 72 SER A N 1
ATOM 560 C CA . SER A 1 72 ? 0.478 -0.173 -6.544 1.00 91.69 72 SER A CA 1
ATOM 561 C C . SER A 1 72 ? 0.274 -1.562 -7.157 1.00 91.69 72 SER A C 1
ATOM 563 O O . SER A 1 72 ? 0.556 -2.571 -6.496 1.00 91.69 72 SER A O 1
ATOM 565 N N . PRO A 1 73 ? -0.147 -1.624 -8.433 1.00 88.12 73 PRO A N 1
ATOM 566 C CA . PRO A 1 73 ? -0.167 -2.871 -9.187 1.00 88.12 73 PRO A CA 1
ATOM 567 C C . PRO A 1 73 ? 1.221 -3.484 -9.273 1.00 88.12 73 PRO A C 1
ATOM 569 O O . PRO A 1 73 ? 2.237 -2.792 -9.130 1.00 88.12 73 PRO A O 1
ATOM 572 N N . GLU A 1 74 ? 1.264 -4.797 -9.493 1.00 82.56 74 GLU A N 1
ATOM 573 C CA . GLU A 1 74 ? 2.534 -5.450 -9.772 1.00 82.56 74 GLU A CA 1
ATOM 574 C C . GLU A 1 74 ? 3.165 -4.818 -11.008 1.00 82.56 74 GLU A C 1
ATOM 576 O O . GLU A 1 74 ? 2.508 -4.701 -12.050 1.00 82.56 74 GLU A O 1
ATOM 581 N N . PRO A 1 75 ? 4.431 -4.375 -10.914 1.00 70.62 75 PRO A N 1
ATOM 582 C CA . PRO A 1 75 ? 5.114 -3.862 -12.077 1.00 70.62 75 PRO A CA 1
ATOM 583 C C . PRO A 1 75 ? 5.203 -5.004 -13.086 1.00 70.62 75 PRO A C 1
ATOM 585 O O . PRO A 1 75 ? 5.885 -6.003 -12.863 1.00 70.62 75 PRO A O 1
ATOM 588 N N . THR A 1 76 ? 4.488 -4.870 -14.202 1.00 67.44 76 THR A N 1
ATOM 589 C CA . THR A 1 76 ? 4.560 -5.849 -15.283 1.00 67.44 76 THR A CA 1
ATOM 590 C C . THR A 1 76 ? 6.016 -5.966 -15.730 1.00 67.44 76 THR A C 1
ATOM 592 O O . THR A 1 76 ? 6.707 -4.951 -15.828 1.00 67.44 76 THR A O 1
ATOM 595 N N . VAL A 1 77 ? 6.472 -7.177 -16.066 1.00 65.38 77 VAL A N 1
ATOM 596 C CA . VAL A 1 77 ? 7.846 -7.443 -16.546 1.00 65.38 77 VAL A CA 1
ATOM 597 C C . VAL A 1 77 ? 8.283 -6.427 -17.614 1.00 65.38 77 VAL A C 1
ATOM 599 O O . VAL A 1 77 ? 9.379 -5.878 -17.552 1.00 65.38 77 VAL A O 1
ATOM 602 N N . LYS A 1 78 ? 7.362 -6.051 -18.515 1.00 62.53 78 LYS A N 1
ATOM 603 C CA . LYS A 1 78 ? 7.576 -5.016 -19.541 1.00 62.53 78 LYS A CA 1
ATOM 604 C C . LYS A 1 78 ? 8.005 -3.654 -18.977 1.00 62.53 78 LYS A C 1
ATOM 606 O O . LYS A 1 78 ? 8.891 -3.025 -19.549 1.00 62.53 78 LYS A O 1
ATOM 611 N N . TYR A 1 79 ? 7.394 -3.195 -17.886 1.00 69.06 79 TYR A N 1
ATOM 612 C CA . TYR A 1 79 ? 7.716 -1.904 -17.271 1.00 69.06 79 TYR A CA 1
ATOM 613 C C . TYR A 1 79 ? 9.081 -1.945 -16.577 1.00 69.06 79 TYR A C 1
ATOM 615 O O . TYR A 1 79 ? 9.875 -1.015 -16.705 1.00 69.06 79 TYR A O 1
ATOM 623 N N . VAL A 1 80 ? 9.391 -3.053 -15.896 1.00 74.25 80 VAL A N 1
ATOM 624 C CA . VAL A 1 80 ? 10.698 -3.261 -15.252 1.00 74.25 80 VAL A CA 1
ATOM 625 C C . VAL A 1 80 ? 11.819 -3.251 -16.292 1.00 74.25 80 VAL A C 1
ATOM 627 O O . VAL A 1 80 ? 12.823 -2.558 -16.120 1.00 74.25 80 VAL A O 1
ATOM 630 N N . ASP A 1 81 ? 11.626 -3.953 -17.408 1.00 76.38 81 ASP A N 1
ATOM 631 C CA . ASP A 1 81 ? 12.603 -4.002 -18.495 1.00 76.38 81 ASP A CA 1
ATOM 632 C C . ASP A 1 81 ? 12.783 -2.643 -19.179 1.00 76.38 81 ASP A C 1
ATOM 634 O O . ASP A 1 81 ? 13.910 -2.250 -19.496 1.00 76.38 81 ASP A O 1
ATOM 638 N N . GLN A 1 82 ? 11.696 -1.893 -19.380 1.00 80.06 82 GLN A N 1
ATOM 639 C CA . GLN A 1 82 ? 11.759 -0.524 -19.895 1.00 80.06 82 GLN A CA 1
ATOM 640 C C . GLN A 1 82 ? 12.527 0.399 -18.947 1.00 80.06 82 GLN A C 1
ATOM 642 O O . GLN A 1 82 ? 13.447 1.090 -19.388 1.00 80.06 82 GLN A O 1
ATOM 647 N N . GLN A 1 83 ? 12.229 0.358 -17.646 1.00 81.25 83 GLN A N 1
ATOM 648 C CA . GLN A 1 83 ? 12.949 1.139 -16.642 1.00 81.25 83 GLN A CA 1
ATOM 649 C C . GLN A 1 83 ? 14.444 0.795 -16.641 1.00 81.25 83 GLN A C 1
ATOM 651 O O . GLN A 1 83 ? 15.291 1.684 -16.580 1.00 81.25 83 GLN A O 1
ATOM 656 N N . ARG A 1 84 ? 14.791 -0.491 -16.775 1.00 86.19 84 ARG A N 1
ATOM 657 C CA . ARG A 1 84 ? 16.185 -0.946 -16.841 1.00 86.19 84 ARG A CA 1
ATOM 658 C C . ARG A 1 84 ? 16.908 -0.410 -18.077 1.00 86.19 84 ARG A C 1
ATOM 660 O O . ARG A 1 84 ? 18.053 0.030 -17.963 1.00 86.19 84 ARG A O 1
ATOM 667 N N . LYS A 1 85 ? 16.247 -0.411 -19.240 1.00 90.62 85 LYS A N 1
ATOM 668 C CA . LYS A 1 85 ? 16.785 0.177 -20.480 1.00 90.62 85 LYS A CA 1
ATOM 669 C C . LYS A 1 85 ? 17.022 1.682 -20.329 1.00 90.62 85 LYS A C 1
ATOM 671 O O . LYS A 1 85 ? 18.104 2.148 -20.677 1.00 90.62 85 LYS A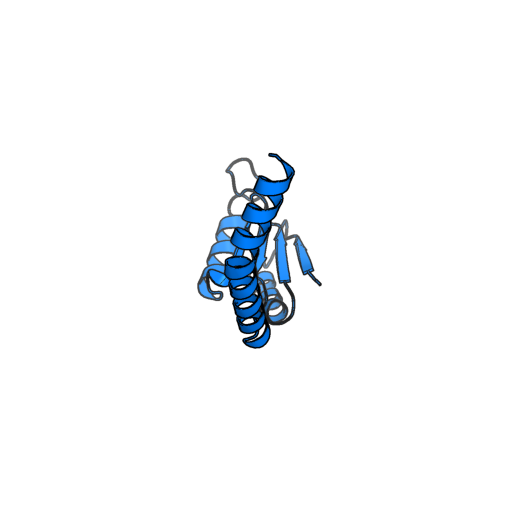 O 1
ATOM 676 N N . ILE A 1 86 ? 16.062 2.415 -19.761 1.00 91.56 86 ILE A N 1
ATOM 677 C CA . ILE A 1 86 ? 16.176 3.864 -19.524 1.00 91.56 86 ILE A CA 1
ATOM 678 C C . ILE A 1 86 ? 17.318 4.167 -18.552 1.00 91.56 86 ILE A C 1
ATOM 680 O O . ILE A 1 86 ? 18.182 4.981 -18.864 1.00 91.56 86 ILE A O 1
ATOM 684 N N . ASN A 1 87 ? 17.382 3.475 -17.413 1.00 92.81 87 ASN A N 1
ATOM 685 C CA . ASN A 1 87 ? 18.443 3.680 -16.425 1.00 92.81 87 ASN A CA 1
ATOM 686 C C . ASN A 1 87 ? 19.834 3.435 -17.031 1.00 92.81 87 ASN A C 1
ATOM 688 O O . ASN A 1 87 ? 20.769 4.186 -16.760 1.00 92.81 87 ASN A O 1
ATOM 692 N N . ARG A 1 88 ? 19.970 2.418 -17.894 1.00 94.69 88 ARG A N 1
ATOM 693 C CA . ARG A 1 88 ? 21.216 2.155 -18.625 1.00 94.69 88 ARG A CA 1
ATOM 694 C C . ARG A 1 88 ? 21.569 3.294 -19.583 1.00 94.69 88 ARG A C 1
ATOM 696 O O . ARG A 1 88 ? 22.732 3.676 -19.643 1.00 94.69 88 ARG A O 1
ATOM 703 N N . ALA A 1 89 ? 20.590 3.837 -20.306 1.00 95.06 89 ALA A N 1
ATOM 704 C CA . ALA A 1 89 ? 20.811 4.980 -21.188 1.00 95.06 89 ALA A CA 1
ATOM 705 C C . ALA A 1 89 ? 21.252 6.224 -20.401 1.00 95.06 89 ALA A C 1
ATOM 707 O O . ALA A 1 89 ? 22.224 6.866 -20.786 1.00 95.06 89 ALA A O 1
ATOM 708 N N . ILE A 1 90 ? 20.609 6.517 -19.264 1.00 93.75 90 ILE A N 1
ATOM 709 C CA . ILE A 1 90 ? 20.986 7.635 -18.385 1.00 93.75 90 ILE A CA 1
ATOM 710 C C . ILE A 1 90 ? 22.429 7.478 -17.898 1.00 93.75 90 ILE A C 1
ATOM 712 O O . ILE A 1 90 ? 23.198 8.423 -18.005 1.00 93.75 90 ILE A O 1
ATOM 716 N N . LEU A 1 91 ? 22.825 6.292 -17.423 1.00 95.56 91 LEU A N 1
ATOM 717 C CA . LEU A 1 91 ? 24.194 6.046 -16.949 1.00 95.56 91 LEU A CA 1
ATOM 718 C C . LEU A 1 91 ? 25.266 6.317 -18.014 1.00 95.56 91 LEU A C 1
ATOM 720 O O . LEU A 1 91 ? 26.367 6.733 -17.671 1.00 95.56 91 LEU A O 1
ATOM 724 N N . ILE A 1 92 ? 24.948 6.091 -19.291 1.00 94.62 92 ILE A N 1
ATOM 725 C CA . ILE A 1 92 ? 25.862 6.357 -20.409 1.00 94.62 92 ILE A CA 1
ATOM 726 C C . ILE A 1 92 ? 25.837 7.839 -20.797 1.00 94.62 92 ILE A C 1
ATOM 728 O O . ILE A 1 92 ? 26.884 8.437 -21.021 1.00 94.62 92 ILE A O 1
ATOM 732 N N . LEU A 1 93 ? 24.649 8.437 -20.889 1.00 96.12 93 LEU A N 1
ATOM 733 C CA . LEU A 1 93 ? 24.473 9.791 -21.414 1.00 96.12 93 LEU A CA 1
ATOM 734 C C . LEU A 1 93 ? 24.845 10.879 -20.406 1.00 96.12 93 LEU A C 1
ATOM 736 O O . LEU A 1 93 ? 25.382 11.910 -20.795 1.00 96.12 93 LEU A O 1
ATOM 740 N N . LEU A 1 94 ? 24.579 10.660 -19.119 1.00 95.62 94 LEU A N 1
ATOM 741 C CA . LEU A 1 94 ? 24.815 11.643 -18.065 1.00 95.62 94 LEU A CA 1
ATOM 742 C C . LEU A 1 94 ? 26.272 12.144 -18.018 1.00 95.62 94 LEU A C 1
ATOM 744 O O . LEU A 1 94 ? 26.446 13.358 -18.078 1.00 95.62 94 LEU A O 1
ATOM 748 N N . PRO A 1 95 ? 27.319 11.291 -18.013 1.00 95.25 95 PRO A N 1
ATOM 749 C CA . PRO A 1 95 ? 28.699 11.782 -18.035 1.00 95.25 95 PRO A CA 1
ATOM 750 C C . PRO A 1 95 ? 29.047 12.542 -19.323 1.00 95.25 95 PRO A C 1
ATOM 752 O O . PRO A 1 95 ? 29.815 13.499 -19.271 1.00 95.25 95 PRO A O 1
ATOM 755 N N . ILE A 1 96 ? 28.462 12.163 -20.465 1.00 95.94 96 ILE A N 1
ATOM 756 C CA . ILE A 1 96 ? 28.677 12.844 -21.750 1.00 95.94 96 ILE A CA 1
ATOM 757 C C . ILE A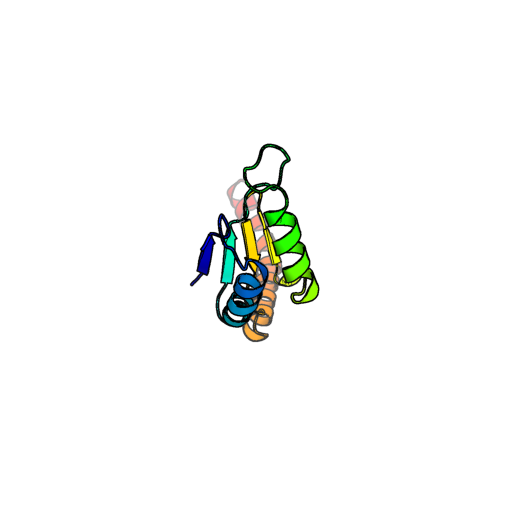 1 96 ? 28.086 14.258 -21.702 1.00 95.94 96 ILE A C 1
ATOM 759 O O . ILE A 1 96 ? 28.773 15.228 -22.011 1.00 95.94 96 ILE A O 1
ATOM 763 N N . PHE A 1 97 ? 26.832 14.394 -21.263 1.00 95.81 97 PHE A N 1
ATOM 764 C CA . PHE A 1 97 ? 26.194 15.702 -21.109 1.00 95.81 97 PHE A CA 1
ATOM 765 C C . PHE A 1 97 ? 26.889 16.562 -20.054 1.00 95.81 97 PHE A C 1
ATOM 767 O O . PHE A 1 97 ? 27.080 17.751 -20.284 1.00 95.81 97 PHE A O 1
ATOM 774 N N . SER A 1 98 ? 27.316 15.978 -18.931 1.00 94.50 98 SER A N 1
ATOM 775 C CA . SER A 1 98 ? 28.099 16.696 -17.921 1.00 94.50 98 SER A CA 1
ATOM 776 C C . SER A 1 98 ? 29.426 17.212 -18.480 1.00 94.50 98 SER A C 1
ATOM 778 O O . SER A 1 98 ? 29.818 18.331 -18.165 1.00 94.50 98 SER A O 1
ATOM 780 N N . PHE A 1 99 ? 30.096 16.436 -19.337 1.00 95.75 99 PHE A N 1
ATOM 781 C CA . PHE A 1 99 ? 31.324 16.863 -20.003 1.00 95.75 99 PHE A CA 1
ATOM 782 C C . PHE A 1 99 ? 31.089 18.040 -20.961 1.00 95.75 99 PHE A C 1
ATOM 784 O O . PHE A 1 99 ? 31.825 19.023 -20.909 1.00 95.75 99 PHE A O 1
ATOM 791 N N . PHE A 1 100 ? 30.041 17.986 -21.790 1.00 96.19 100 PHE A N 1
ATOM 792 C CA . PHE A 1 100 ? 29.700 19.097 -22.685 1.00 96.19 100 PHE A CA 1
ATOM 793 C C . PHE A 1 100 ? 29.262 20.356 -21.931 1.00 96.19 100 PHE A C 1
ATOM 795 O O . PHE A 1 100 ? 29.706 21.446 -22.274 1.00 96.19 100 PHE A O 1
ATOM 802 N N . ALA A 1 101 ? 28.460 20.212 -20.874 1.00 94.81 101 ALA A N 1
ATOM 803 C CA . ALA A 1 101 ? 28.064 21.339 -20.032 1.00 94.81 101 ALA A CA 1
ATOM 804 C C . ALA A 1 101 ? 29.277 22.002 -19.360 1.00 94.81 101 ALA A C 1
ATOM 806 O O . ALA A 1 101 ? 29.346 23.222 -19.265 1.00 94.81 101 ALA A O 1
ATOM 807 N N . TRP A 1 102 ? 30.263 21.209 -18.925 1.00 95.69 102 TRP A N 1
ATOM 808 C CA . TRP A 1 102 ? 31.514 21.743 -18.389 1.00 95.69 102 TRP A CA 1
ATOM 809 C C . TRP A 1 102 ? 32.335 22.498 -19.445 1.00 95.69 102 TRP A C 1
ATOM 811 O O . TRP A 1 102 ? 32.905 23.538 -19.125 1.00 95.69 102 TRP A O 1
ATOM 821 N N . LEU A 1 103 ? 32.382 22.006 -20.690 1.00 94.25 103 LEU A N 1
ATOM 822 C CA . LEU A 1 103 ? 33.054 22.700 -21.795 1.00 94.25 103 LEU A CA 1
ATOM 823 C C . LEU A 1 103 ? 32.404 24.045 -22.131 1.00 94.25 103 LEU A C 1
ATOM 825 O O . LEU A 1 103 ? 33.123 24.983 -22.439 1.00 94.25 103 LEU A O 1
ATOM 829 N N . GLU A 1 104 ? 31.076 24.146 -22.071 1.00 93.44 104 GLU A N 1
ATOM 830 C CA . GLU A 1 104 ? 30.354 25.403 -22.321 1.00 93.44 104 GLU A CA 1
ATOM 831 C C . GLU A 1 104 ? 30.610 26.458 -21.229 1.00 93.44 104 GLU A C 1
ATOM 833 O O . GLU A 1 104 ? 30.600 27.654 -21.504 1.00 93.44 104 GLU A O 1
ATOM 838 N N . MET A 1 105 ? 30.865 26.026 -19.989 1.00 91.81 105 MET A N 1
ATOM 839 C CA . MET A 1 105 ? 31.170 26.916 -18.858 1.00 91.81 105 MET A CA 1
ATOM 840 C C . MET A 1 105 ? 32.623 27.421 -18.828 1.00 91.81 105 MET A C 1
ATOM 842 O O . MET A 1 105 ? 32.971 28.182 -17.920 1.00 91.81 105 MET A O 1
ATOM 846 N N . ARG A 1 106 ? 33.476 26.977 -19.755 1.00 72.69 106 ARG A N 1
ATOM 847 C CA . ARG A 1 106 ? 34.904 27.299 -19.808 1.00 72.69 106 ARG A CA 1
ATOM 848 C C . ARG A 1 106 ? 35.223 28.238 -20.964 1.00 72.69 106 ARG A C 1
ATOM 850 O O . ARG A 1 106 ? 36.068 29.131 -20.734 1.00 72.69 106 ARG A O 1
#